Protein AF-A0A1H8FAA1-F1 (afdb_monomer)

Nearest PDB structures (foldseek):
  7une-assembly1_M  TM=3.610E-01  e=1.720E+00  Bos taurus
  1us7-assembly1_B  TM=3.328E-01  e=8.834E+00  Homo sapiens
  6vof-assembly1_F  TM=3.290E-01  e=5.965E+00  Spinacia oleracea
  3pxi-assembly1_B  TM=3.539E-01  e=6.369E+00  Bacillus subtilis
  3sht-assembly3_C  TM=2.792E-01  e=9.431E+00  Homo sapiens

Foldseek 3Di:
DPPPQADAEEQEADALVSLVVVLVVLVVQQVDDDDPHGNNVRYPYYHYDHNSCLNVVLQVVCVVVVHDSVVSSVVSVCCSPVDPPVVVVVVVVVVVPPPPPDD

Mean predicted aligned error: 6.33 Å

Structure (mmCIF, N/CA/C/O backbone):
data_AF-A0A1H8FAA1-F1
#
_entry.id   AF-A0A1H8FAA1-F1
#
loop_
_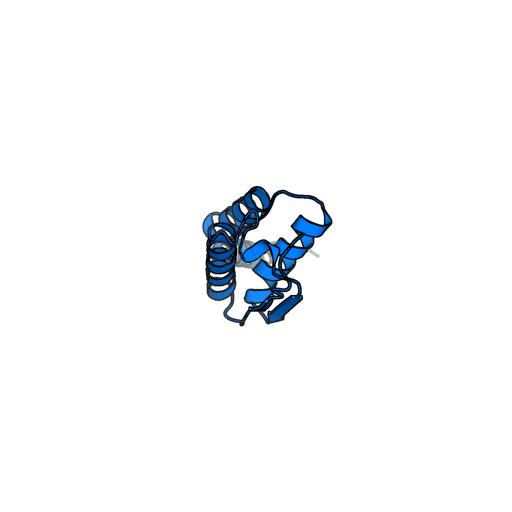atom_site.group_PDB
_atom_site.id
_atom_site.type_symbol
_atom_site.label_atom_id
_atom_site.label_alt_id
_atom_site.label_comp_id
_atom_site.label_asym_id
_atom_site.label_entity_id
_atom_site.label_seq_id
_atom_site.pdbx_PDB_ins_code
_atom_site.Cartn_x
_atom_site.Cartn_y
_atom_site.Cartn_z
_atom_site.occupancy
_atom_site.B_iso_or_equiv
_atom_site.auth_seq_id
_atom_site.auth_comp_id
_atom_site.auth_asym_id
_atom_site.auth_atom_id
_atom_site.pdbx_PDB_model_num
ATOM 1 N N . MET A 1 1 ? -14.832 1.818 21.631 1.00 56.00 1 MET A N 1
ATOM 2 C CA . MET A 1 1 ? -14.394 0.550 21.002 1.00 56.00 1 MET A CA 1
ATOM 3 C C . MET A 1 1 ? -14.340 0.790 19.511 1.00 56.00 1 MET A C 1
ATOM 5 O O . MET A 1 1 ? -15.132 1.589 19.038 1.00 56.00 1 MET A O 1
ATOM 9 N N . LYS A 1 2 ? -13.403 0.168 18.796 1.00 63.50 2 LYS A N 1
ATOM 10 C CA . LYS A 1 2 ? -13.417 0.191 17.331 1.00 63.50 2 LYS A CA 1
ATOM 11 C C . LYS A 1 2 ? -14.667 -0.564 16.877 1.00 63.50 2 LYS A C 1
ATOM 13 O O . LYS A 1 2 ? -14.911 -1.653 17.399 1.00 63.50 2 LYS A O 1
ATOM 18 N N . ASP A 1 3 ? -15.474 0.039 16.014 1.00 70.38 3 ASP A N 1
ATOM 19 C CA . ASP A 1 3 ? -16.724 -0.550 15.533 1.00 70.38 3 ASP A CA 1
ATOM 20 C C . ASP A 1 3 ? -16.467 -1.946 14.931 1.00 70.38 3 ASP A C 1
ATOM 22 O O . ASP A 1 3 ? -15.365 -2.238 14.464 1.00 70.38 3 ASP A O 1
ATOM 26 N N . ASN A 1 4 ? -17.479 -2.823 14.885 1.00 85.81 4 ASN A N 1
ATOM 27 C CA . ASN A 1 4 ? -17.363 -4.171 14.291 1.00 85.81 4 ASN A CA 1
ATOM 28 C C . ASN A 1 4 ? -17.109 -4.168 12.763 1.00 85.81 4 ASN A C 1
ATOM 30 O O . ASN A 1 4 ? -17.142 -5.224 12.125 1.00 85.81 4 ASN A O 1
ATOM 34 N N . LEU A 1 5 ? -16.866 -3.002 12.160 1.00 92.69 5 LEU A N 1
ATOM 35 C CA . LEU A 1 5 ? -16.525 -2.856 10.753 1.00 92.69 5 LEU A CA 1
ATOM 36 C C . LEU A 1 5 ? -15.156 -3.492 10.476 1.00 92.69 5 LEU A C 1
ATOM 38 O O . LEU A 1 5 ? -14.136 -3.102 11.041 1.00 92.69 5 LEU A O 1
ATOM 42 N N . ARG A 1 6 ? -15.140 -4.476 9.577 1.00 95.44 6 ARG A N 1
ATOM 43 C CA . ARG A 1 6 ? -13.932 -5.184 9.143 1.00 95.44 6 ARG A CA 1
ATOM 44 C C . ARG A 1 6 ? -13.855 -5.142 7.629 1.00 95.44 6 ARG A C 1
ATOM 46 O O . ARG A 1 6 ? -14.742 -5.654 6.952 1.00 95.44 6 ARG A O 1
ATOM 53 N N . ILE A 1 7 ? -12.792 -4.543 7.110 1.00 96.44 7 ILE A N 1
ATOM 54 C CA . ILE A 1 7 ? -12.591 -4.343 5.676 1.00 96.44 7 ILE A CA 1
ATOM 55 C C . ILE A 1 7 ? -11.464 -5.257 5.202 1.00 96.44 7 ILE A C 1
ATOM 57 O O . ILE A 1 7 ? -10.391 -5.311 5.805 1.00 96.44 7 ILE A O 1
ATOM 61 N N . ALA A 1 8 ? -11.709 -5.974 4.110 1.00 97.81 8 ALA A N 1
ATOM 62 C CA . ALA A 1 8 ? -10.678 -6.679 3.366 1.00 97.81 8 ALA A CA 1
ATOM 63 C C . ALA A 1 8 ? -10.453 -5.950 2.039 1.00 97.81 8 ALA A C 1
ATOM 65 O O . ALA A 1 8 ? -11.411 -5.671 1.318 1.00 97.81 8 ALA A O 1
ATOM 66 N N . LEU A 1 9 ? -9.196 -5.639 1.722 1.00 98.06 9 LEU A N 1
ATOM 67 C CA . LEU A 1 9 ? -8.817 -5.012 0.457 1.00 98.06 9 LEU A CA 1
ATOM 68 C C . LEU A 1 9 ? -8.177 -6.030 -0.489 1.00 98.06 9 LEU A C 1
ATOM 70 O O . LEU A 1 9 ? -7.451 -6.935 -0.069 1.00 98.06 9 LEU A O 1
ATOM 74 N N . THR A 1 10 ? -8.422 -5.851 -1.786 1.00 98.12 10 THR A N 1
ATOM 75 C CA . THR A 1 10 ? -7.846 -6.677 -2.851 1.00 98.12 10 THR A CA 1
ATOM 76 C C . THR A 1 10 ? -7.167 -5.791 -3.890 1.00 98.12 10 THR A C 1
ATOM 78 O O . THR A 1 10 ? -7.832 -5.019 -4.583 1.00 98.12 10 THR A O 1
ATOM 81 N N . PHE A 1 11 ? -5.846 -5.880 -4.010 1.00 98.50 11 PHE A N 1
ATOM 82 C CA . PHE A 1 11 ? -5.070 -5.054 -4.928 1.00 98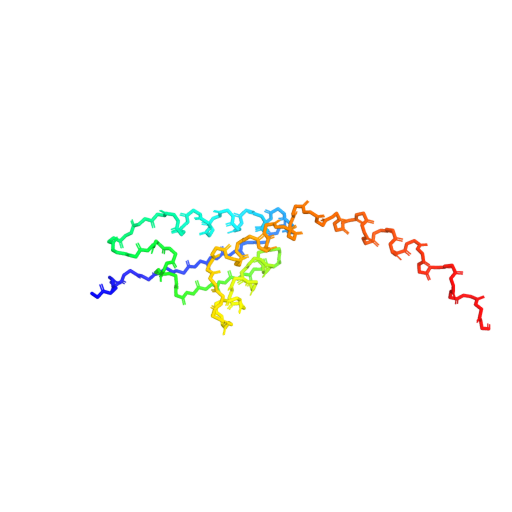.50 11 PHE A CA 1
ATOM 83 C C . PHE A 1 11 ? -4.773 -5.819 -6.211 1.00 98.50 11 PHE A C 1
ATOM 85 O O . PHE A 1 11 ? -4.020 -6.793 -6.218 1.00 98.50 11 PHE A O 1
ATOM 92 N N . SER A 1 12 ? -5.372 -5.357 -7.305 1.00 98.38 12 SER A N 1
ATOM 93 C CA . SER A 1 12 ? -5.154 -5.890 -8.647 1.00 98.38 12 SER A CA 1
ATOM 94 C C . SER A 1 12 ? -3.755 -5.582 -9.192 1.00 98.38 12 SER A C 1
ATOM 96 O O . SER A 1 12 ? -3.043 -4.698 -8.708 1.00 98.38 12 SER A O 1
ATOM 98 N N . GLY A 1 13 ? -3.383 -6.319 -10.240 1.00 97.88 13 GLY A N 1
ATOM 99 C CA . GLY A 1 13 ? -2.149 -6.123 -10.991 1.00 97.88 13 GLY A CA 1
ATOM 100 C C . GLY A 1 13 ? -2.237 -4.969 -11.990 1.00 97.88 13 GLY A C 1
ATOM 101 O O . GLY A 1 13 ? -3.297 -4.393 -12.220 1.00 97.88 13 GLY A O 1
ATOM 102 N N . GLY A 1 14 ? -1.103 -4.649 -12.615 1.00 96.25 14 GLY A N 1
ATOM 103 C CA . GLY A 1 14 ? -1.000 -3.543 -13.579 1.00 96.25 14 GLY A CA 1
ATOM 104 C C . GLY A 1 14 ? 0.277 -2.712 -13.455 1.00 96.25 14 GLY A C 1
ATOM 105 O O . GLY A 1 14 ? 0.256 -1.522 -13.767 1.00 96.25 14 GLY A O 1
ATOM 106 N N . GLY A 1 15 ? 1.367 -3.322 -12.974 1.00 93.88 15 GLY A N 1
ATOM 107 C CA . GLY A 1 15 ? 2.669 -2.672 -12.816 1.00 93.88 15 GLY A CA 1
ATOM 108 C C . GLY A 1 15 ? 2.611 -1.398 -11.968 1.00 93.88 15 GLY A C 1
ATOM 109 O O . GLY A 1 15 ? 1.842 -1.311 -11.010 1.00 93.88 15 GLY A O 1
ATOM 110 N N . TYR A 1 16 ? 3.399 -0.398 -12.362 1.00 92.50 16 TYR A N 1
ATOM 111 C CA . TYR A 1 16 ? 3.490 0.893 -11.671 1.00 92.50 16 TYR A CA 1
ATOM 112 C C . TYR A 1 16 ? 2.148 1.622 -11.575 1.00 92.50 16 TYR A C 1
ATOM 114 O O . TYR A 1 16 ? 1.833 2.175 -10.529 1.00 92.50 16 TYR A O 1
ATOM 122 N N . ARG A 1 17 ? 1.300 1.551 -12.612 1.00 94.75 17 ARG A N 1
ATOM 123 C CA . ARG A 1 17 ? -0.030 2.181 -12.576 1.00 94.75 17 ARG A CA 1
ATOM 124 C C . ARG A 1 17 ? -0.885 1.622 -11.438 1.00 94.75 17 ARG A C 1
ATOM 126 O O . ARG A 1 17 ? -1.546 2.388 -10.744 1.00 94.75 17 ARG A O 1
ATOM 133 N N . ALA A 1 18 ? -0.872 0.302 -11.248 1.00 97.75 18 ALA A N 1
ATOM 134 C CA . ALA A 1 18 ? -1.594 -0.325 -10.146 1.00 97.75 18 ALA A CA 1
ATOM 135 C C . ALA A 1 18 ? -0.999 0.075 -8.789 1.00 97.75 18 ALA A C 1
ATOM 137 O O . ALA A 1 18 ? -1.754 0.400 -7.878 1.00 97.75 18 ALA A O 1
ATOM 138 N N . ALA A 1 19 ? 0.331 0.119 -8.666 1.00 97.50 19 ALA A N 1
ATOM 139 C CA . ALA A 1 19 ? 0.990 0.567 -7.441 1.00 97.50 19 ALA A CA 1
ATOM 140 C C . ALA A 1 19 ? 0.560 1.998 -7.052 1.00 97.50 19 ALA A C 1
ATOM 142 O O . ALA A 1 19 ? 0.062 2.215 -5.944 1.00 97.50 19 ALA A O 1
ATOM 143 N N . THR A 1 20 ? 0.644 2.951 -7.985 1.00 97.00 20 THR A N 1
ATOM 144 C CA . THR A 1 20 ? 0.240 4.348 -7.758 1.00 97.00 20 THR A CA 1
ATOM 145 C C . THR A 1 20 ? -1.252 4.478 -7.455 1.00 97.00 20 THR A C 1
ATOM 147 O O . THR A 1 20 ? -1.627 5.199 -6.531 1.00 97.00 20 THR A O 1
ATOM 150 N N . PHE A 1 21 ? -2.116 3.751 -8.173 1.00 98.06 21 PHE A N 1
ATOM 151 C CA . PHE A 1 21 ? -3.558 3.762 -7.914 1.00 98.06 21 PHE A CA 1
ATOM 152 C C . PHE A 1 21 ? -3.887 3.271 -6.499 1.00 98.06 21 PHE A C 1
ATOM 154 O O . PHE A 1 21 ? -4.623 3.935 -5.770 1.00 98.06 21 PHE A O 1
ATOM 161 N N . HIS A 1 22 ? -3.312 2.138 -6.083 1.00 98.56 22 HIS A N 1
ATOM 162 C CA . HIS A 1 22 ? -3.565 1.577 -4.754 1.00 98.56 22 HIS A CA 1
ATOM 163 C C . HIS A 1 22 ? -2.983 2.449 -3.636 1.00 98.56 22 HIS A C 1
ATOM 165 O O . HIS A 1 22 ? -3.570 2.505 -2.558 1.00 98.56 22 HIS A O 1
ATOM 171 N N . LEU A 1 23 ? -1.891 3.186 -3.886 1.00 98.50 23 LEU A N 1
ATOM 172 C CA . LEU A 1 23 ? -1.386 4.193 -2.942 1.00 98.50 23 LEU A CA 1
ATOM 173 C C . LEU A 1 23 ? -2.422 5.310 -2.755 1.00 98.50 23 LEU A C 1
ATOM 175 O O . LEU A 1 23 ? -2.753 5.657 -1.622 1.00 98.50 23 LEU A O 1
ATOM 179 N N . GLY A 1 24 ? -2.984 5.823 -3.852 1.00 98.38 24 GLY A N 1
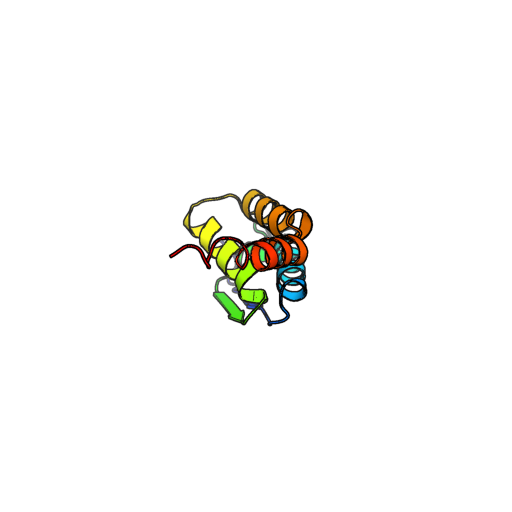ATOM 180 C CA . GLY A 1 24 ? -4.067 6.808 -3.802 1.00 98.38 24 GLY A CA 1
ATOM 181 C C . GLY A 1 24 ? -5.302 6.288 -3.059 1.00 98.38 24 GLY A C 1
ATOM 182 O O . GLY A 1 24 ? -5.857 6.993 -2.219 1.00 98.38 24 GLY A O 1
ATOM 183 N N . ALA A 1 25 ? -5.694 5.033 -3.298 1.00 98.44 25 ALA A N 1
ATOM 184 C CA . ALA A 1 25 ? -6.811 4.403 -2.598 1.00 98.44 25 ALA A CA 1
ATOM 185 C C . ALA A 1 25 ? -6.563 4.304 -1.082 1.00 98.44 25 ALA A C 1
ATOM 187 O O . ALA A 1 25 ? -7.422 4.704 -0.299 1.00 98.44 25 ALA A O 1
ATOM 188 N N . LEU A 1 26 ? -5.383 3.837 -0.654 1.00 98.50 26 LEU A N 1
ATOM 189 C CA . LEU A 1 26 ? -5.017 3.789 0.767 1.00 98.50 26 LEU A CA 1
ATOM 190 C C . LEU A 1 26 ? -4.997 5.184 1.403 1.00 98.50 26 LEU A C 1
ATOM 192 O O . LEU A 1 26 ? -5.524 5.360 2.501 1.00 98.50 26 LEU A O 1
ATOM 196 N N . SER A 1 27 ? -4.443 6.176 0.701 1.00 98.44 27 SER A N 1
ATOM 197 C CA . SER A 1 27 ? -4.430 7.572 1.148 1.00 98.44 27 SER A CA 1
ATOM 198 C C . SER A 1 27 ? -5.846 8.119 1.343 1.00 98.44 27 SER A C 1
ATOM 200 O O . SER A 1 27 ? -6.146 8.713 2.381 1.00 98.44 27 SER A O 1
ATOM 202 N N . TYR A 1 28 ? -6.758 7.835 0.411 1.00 98.50 28 TYR A N 1
ATOM 203 C CA . TYR A 1 28 ? -8.156 8.230 0.538 1.00 98.50 28 TYR A CA 1
ATOM 204 C C . TYR A 1 28 ? -8.840 7.549 1.731 1.00 98.50 28 TYR A C 1
ATOM 206 O O . TYR A 1 28 ? -9.455 8.234 2.547 1.00 98.50 28 TYR A O 1
ATOM 214 N N . LEU A 1 29 ? -8.677 6.231 1.900 1.00 98.25 29 LEU A N 1
ATOM 215 C CA . LEU A 1 29 ? -9.225 5.500 3.052 1.00 98.25 29 LEU A CA 1
ATOM 216 C C . LEU A 1 29 ? -8.685 6.037 4.388 1.00 98.25 29 LEU A C 1
ATOM 218 O O . LEU A 1 29 ? -9.410 6.050 5.382 1.00 98.25 29 LEU A O 1
ATOM 222 N N . HIS A 1 30 ? -7.432 6.495 4.419 1.00 98.19 30 HIS A N 1
ATOM 223 C CA . HIS A 1 30 ? -6.846 7.142 5.590 1.00 98.19 30 HIS A CA 1
ATOM 224 C C . HIS A 1 30 ? -7.453 8.528 5.861 1.00 98.19 30 HIS A C 1
ATOM 226 O O . HIS A 1 30 ? -7.564 8.941 7.011 1.00 98.19 30 HIS A O 1
ATOM 232 N N . SER A 1 31 ? -7.884 9.247 4.821 1.00 98.00 31 SER A N 1
ATOM 233 C CA . SER A 1 31 ? -8.510 10.569 4.966 1.00 98.00 31 SER A CA 1
ATOM 234 C C . SER A 1 31 ? -9.966 10.517 5.451 1.00 98.00 31 SER A C 1
ATOM 236 O O . SER A 1 31 ? -10.438 11.457 6.091 1.00 98.00 31 SER A O 1
ATOM 238 N N . VAL A 1 32 ? -10.685 9.424 5.176 1.00 97.56 32 VAL A N 1
ATOM 239 C CA . VAL A 1 32 ? -12.103 9.275 5.533 1.00 97.56 32 VAL A CA 1
ATOM 240 C C . VAL A 1 32 ? -12.232 8.822 6.985 1.00 97.56 32 VAL A C 1
ATOM 242 O O . VAL A 1 32 ? -11.697 7.780 7.359 1.00 97.56 32 VAL A O 1
ATOM 245 N N . LYS A 1 33 ? -12.972 9.578 7.803 1.00 96.12 33 LYS A N 1
ATOM 246 C CA . LYS A 1 33 ? -13.227 9.261 9.216 1.00 96.12 33 LYS A CA 1
ATOM 247 C C . LYS A 1 33 ? -14.483 8.408 9.409 1.00 96.12 33 LYS A C 1
ATOM 249 O O . LYS A 1 33 ? -15.496 8.622 8.749 1.00 96.12 33 LYS A O 1
ATOM 254 N N . VAL A 1 34 ? -14.409 7.479 10.358 1.00 92.75 34 VAL A N 1
ATOM 255 C CA . VAL A 1 34 ? -15.505 6.663 10.895 1.00 92.75 34 VAL A CA 1
ATOM 256 C C . VAL A 1 34 ? -15.371 6.694 12.419 1.00 92.75 34 VAL A C 1
ATOM 258 O O . VAL A 1 34 ? -14.534 5.999 13.000 1.00 92.75 34 VAL A O 1
ATOM 261 N N . GLY A 1 35 ? -16.139 7.583 13.055 1.00 92.00 35 GLY A N 1
ATOM 262 C CA . GLY A 1 35 ? -15.933 7.944 14.458 1.00 92.00 35 GLY A CA 1
ATOM 263 C C . GLY A 1 35 ? -14.543 8.552 14.678 1.00 92.00 35 GLY A C 1
ATOM 264 O O . GLY A 1 35 ? -14.099 9.404 13.910 1.00 92.00 35 GLY A O 1
ATO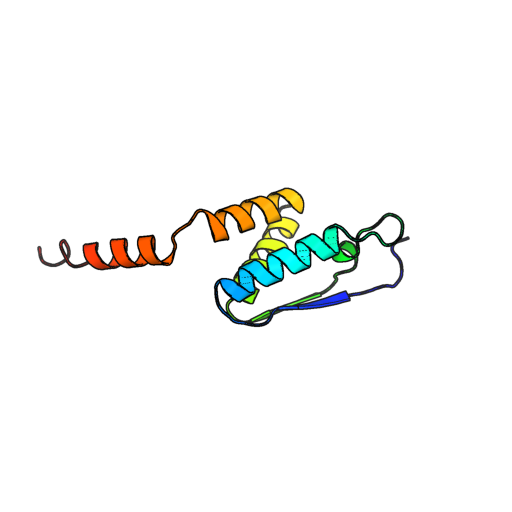M 265 N N . GLU A 1 36 ? -13.836 8.069 15.699 1.00 93.44 36 GLU A N 1
ATOM 266 C CA . GLU A 1 36 ? -12.470 8.505 16.033 1.00 93.44 36 GLU A CA 1
ATOM 267 C C . GLU A 1 36 ? -11.396 7.926 15.088 1.00 93.44 36 GLU A C 1
ATOM 269 O O . GLU A 1 36 ? -10.266 8.418 15.022 1.00 93.44 36 GLU A O 1
ATOM 274 N N . PHE A 1 37 ? -11.740 6.880 14.335 1.00 94.75 37 PHE A N 1
ATOM 275 C CA . PHE A 1 37 ? -10.819 6.143 13.473 1.00 94.75 37 PHE A CA 1
ATOM 276 C C . PHE A 1 37 ? -10.978 6.548 12.006 1.00 94.75 37 PHE A C 1
ATOM 278 O O . PHE A 1 37 ? -11.940 7.197 11.603 1.00 94.75 37 PHE A O 1
ATOM 285 N N . THR A 1 38 ? -10.015 6.174 11.177 1.00 96.44 38 THR A N 1
ATOM 286 C CA . THR A 1 38 ? -10.103 6.278 9.718 1.00 96.44 38 THR A CA 1
ATOM 287 C C . THR A 1 38 ? -10.736 5.015 9.134 1.00 96.44 38 THR A C 1
ATOM 289 O O . THR A 1 38 ? -10.785 3.962 9.778 1.00 96.44 38 THR A O 1
ATOM 292 N N . LEU A 1 39 ? -11.211 5.074 7.893 1.00 96.75 39 LEU A N 1
ATOM 293 C CA . LEU A 1 39 ? -11.697 3.884 7.198 1.00 96.75 39 LEU A CA 1
ATOM 294 C C . LEU A 1 39 ? -10.556 2.870 7.005 1.00 96.75 39 LEU A C 1
ATOM 296 O O . LEU A 1 39 ? -10.768 1.668 7.156 1.00 96.75 39 LEU A O 1
ATOM 300 N N . LEU A 1 40 ? -9.331 3.358 6.772 1.00 97.38 40 LEU A N 1
ATOM 301 C CA . LEU A 1 40 ? -8.129 2.528 6.680 1.00 97.38 40 LEU A CA 1
ATOM 302 C C . LEU A 1 40 ? -7.836 1.753 7.971 1.00 97.38 40 LEU A C 1
ATOM 304 O O . LEU A 1 40 ? -7.424 0.599 7.900 1.00 97.38 40 LEU A O 1
ATOM 308 N N . ASP A 1 41 ? -8.107 2.330 9.145 1.00 95.94 41 ASP A N 1
ATOM 309 C CA . ASP A 1 41 ? -7.900 1.625 10.414 1.00 95.94 41 ASP A CA 1
ATOM 310 C C . ASP A 1 41 ? -8.734 0.338 10.493 1.00 95.94 41 ASP A C 1
ATOM 312 O O . ASP A 1 41 ? -8.343 -0.611 11.168 1.00 95.94 41 ASP A O 1
ATOM 316 N N . HIS A 1 42 ? -9.873 0.265 9.808 1.00 96.00 42 HIS A N 1
ATOM 317 C CA . HIS A 1 42 ? -10.750 -0.907 9.816 1.00 96.00 42 HIS A CA 1
ATOM 318 C C . HIS A 1 42 ? -10.312 -2.010 8.838 1.00 96.00 42 HIS A C 1
ATOM 320 O O . HIS A 1 42 ? -10.969 -3.053 8.750 1.00 96.00 42 HIS A O 1
ATOM 326 N N . VAL A 1 43 ? -9.207 -1.819 8.110 1.00 96.12 43 VAL A N 1
ATOM 327 C CA . VAL A 1 43 ? -8.644 -2.834 7.215 1.00 96.12 43 VAL A CA 1
ATOM 328 C C . VAL A 1 43 ? -7.952 -3.918 8.036 1.00 96.12 43 VAL A C 1
ATOM 330 O O . VAL A 1 43 ? -6.981 -3.669 8.744 1.00 96.12 43 VAL A O 1
ATOM 333 N N . VAL A 1 44 ? -8.459 -5.146 7.931 1.00 95.62 44 VAL A N 1
ATOM 334 C CA . VAL A 1 44 ? -7.960 -6.314 8.679 1.00 95.62 44 VAL A CA 1
ATOM 335 C C . VAL A 1 44 ? -7.265 -7.339 7.788 1.00 95.62 44 VAL A C 1
ATOM 337 O O . VAL A 1 44 ? -6.638 -8.265 8.295 1.00 95.62 44 VAL A O 1
ATOM 340 N N . ALA A 1 45 ? -7.406 -7.206 6.470 1.00 96.38 45 ALA A N 1
ATOM 341 C CA . ALA A 1 45 ? -6.805 -8.107 5.500 1.00 96.38 45 ALA A CA 1
ATOM 342 C C . ALA A 1 45 ? -6.493 -7.375 4.193 1.00 96.38 45 ALA A C 1
ATOM 344 O O . ALA A 1 45 ? -7.253 -6.517 3.739 1.00 96.38 45 ALA A O 1
ATOM 345 N N . LEU A 1 46 ? -5.386 -7.775 3.573 1.00 97.75 46 LEU A N 1
ATOM 346 C CA . LEU A 1 46 ? -4.929 -7.307 2.273 1.00 97.75 46 LEU A CA 1
ATOM 347 C C . LEU A 1 46 ? -4.541 -8.523 1.435 1.00 97.75 46 LEU A C 1
ATOM 349 O O . LEU A 1 46 ? -3.729 -9.343 1.856 1.00 97.75 46 LEU A O 1
ATOM 353 N N . SER A 1 47 ? -5.114 -8.629 0.241 1.00 98.06 47 SER A N 1
ATOM 354 C CA . SER A 1 47 ? -4.635 -9.530 -0.808 1.00 98.06 47 SER A CA 1
ATOM 355 C C . SER A 1 47 ? -4.083 -8.694 -1.951 1.00 98.06 47 SER A C 1
ATOM 357 O O . SER A 1 47 ? -4.585 -7.605 -2.228 1.00 98.06 47 SER A O 1
ATOM 359 N N . THR A 1 48 ? -3.021 -9.163 -2.596 1.00 98.25 48 THR A N 1
ATOM 360 C CA . THR A 1 48 ? -2.352 -8.401 -3.653 1.00 98.25 48 THR A CA 1
ATOM 361 C C . THR A 1 48 ? -1.881 -9.329 -4.757 1.00 98.25 48 THR A C 1
ATOM 363 O O . THR A 1 48 ? -1.541 -10.481 -4.489 1.00 98.25 48 THR A O 1
ATOM 366 N N . ILE A 1 49 ? -1.829 -8.814 -5.983 1.00 98.31 49 ILE A N 1
ATOM 367 C CA . ILE A 1 49 ? -1.191 -9.485 -7.114 1.00 98.31 49 ILE A CA 1
ATOM 368 C C . ILE A 1 49 ? -0.357 -8.487 -7.929 1.00 98.31 49 ILE A C 1
ATOM 370 O O . ILE A 1 49 ? -0.747 -7.331 -8.112 1.00 98.31 49 ILE A O 1
ATOM 374 N N . SER A 1 50 ? 0.763 -8.957 -8.493 1.00 97.62 50 SER A N 1
ATO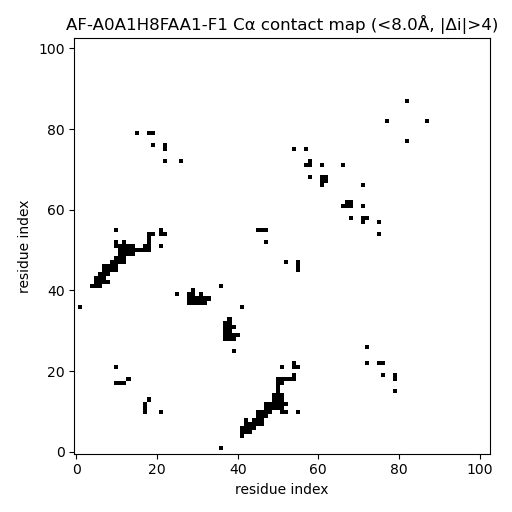M 375 C CA . SER A 1 50 ? 1.587 -8.211 -9.459 1.00 97.62 50 SER A CA 1
ATOM 376 C C . SER A 1 50 ? 1.910 -6.780 -8.973 1.00 97.62 50 SER A C 1
ATOM 378 O O . SER A 1 50 ? 2.411 -6.606 -7.869 1.00 97.62 50 SER A O 1
ATOM 380 N N . GLY A 1 51 ? 1.630 -5.738 -9.762 1.00 96.69 51 GLY A N 1
ATOM 381 C CA . GLY A 1 51 ? 1.913 -4.341 -9.401 1.00 96.69 51 GLY A CA 1
ATOM 382 C C . GLY A 1 51 ? 1.276 -3.873 -8.086 1.00 96.69 51 GLY A C 1
ATOM 383 O O . GLY A 1 51 ? 1.879 -3.076 -7.373 1.00 96.69 51 GLY A O 1
ATOM 384 N N . GLY A 1 52 ? 0.109 -4.407 -7.708 1.00 98.31 52 GLY A N 1
ATOM 385 C CA . GLY A 1 52 ? -0.523 -4.091 -6.425 1.00 98.31 52 GLY A CA 1
ATOM 386 C C . GLY A 1 52 ? 0.277 -4.574 -5.212 1.00 98.31 52 GLY A C 1
ATOM 387 O O . GLY A 1 52 ? 0.170 -3.995 -4.131 1.00 98.31 52 GLY A O 1
ATOM 388 N N . THR A 1 53 ? 1.131 -5.584 -5.393 1.00 98.25 53 THR A N 1
ATOM 389 C CA . THR A 1 53 ? 2.018 -6.107 -4.347 1.00 98.25 53 THR A CA 1
ATOM 390 C C . THR A 1 53 ? 3.052 -5.076 -3.900 1.00 98.25 53 THR A C 1
ATOM 392 O O . THR A 1 53 ? 3.368 -5.043 -2.714 1.00 98.25 53 THR A O 1
ATOM 395 N N . ILE A 1 54 ? 3.512 -4.186 -4.790 1.00 97.31 54 ILE A N 1
ATOM 396 C CA . ILE A 1 54 ? 4.470 -3.116 -4.452 1.00 97.31 54 ILE A CA 1
ATOM 397 C C . ILE A 1 54 ? 3.902 -2.250 -3.320 1.00 97.31 54 ILE A C 1
ATOM 399 O O . ILE A 1 54 ? 4.520 -2.106 -2.266 1.00 97.31 54 ILE A O 1
ATOM 403 N N . THR A 1 55 ? 2.683 -1.743 -3.506 1.00 98.19 55 THR A N 1
ATOM 404 C CA . THR A 1 55 ? 2.022 -0.885 -2.518 1.00 98.19 55 THR A CA 1
ATOM 405 C C . THR A 1 55 ? 1.586 -1.656 -1.284 1.00 98.19 55 THR A C 1
ATOM 407 O O . THR A 1 55 ? 1.852 -1.221 -0.164 1.00 98.19 55 THR A O 1
ATOM 410 N N . GLY A 1 56 ? 0.937 -2.810 -1.466 1.00 98.06 56 GLY A N 1
ATOM 411 C CA . GLY A 1 56 ? 0.413 -3.575 -0.337 1.00 98.06 56 GLY A CA 1
ATOM 412 C C . GLY A 1 56 ? 1.511 -4.080 0.600 1.00 98.06 56 GLY A C 1
ATOM 413 O O . GLY A 1 56 ? 1.386 -3.915 1.811 1.00 98.06 56 GLY A O 1
ATOM 414 N N . LEU A 1 57 ? 2.618 -4.617 0.070 1.00 97.94 57 LEU A N 1
ATOM 415 C CA . LEU A 1 57 ? 3.726 -5.076 0.914 1.00 97.94 57 LEU A CA 1
ATOM 416 C C . LEU A 1 57 ? 4.520 -3.921 1.518 1.00 97.94 57 LEU A C 1
ATOM 418 O O . LEU A 1 57 ? 4.881 -4.021 2.688 1.00 97.94 57 LEU A O 1
ATOM 422 N N . ARG A 1 58 ? 4.759 -2.815 0.794 1.00 97.88 58 ARG A N 1
ATOM 423 C CA . ARG A 1 58 ? 5.414 -1.636 1.394 1.00 97.88 58 ARG A CA 1
ATOM 424 C C . ARG A 1 58 ? 4.598 -1.091 2.565 1.00 97.88 58 ARG A C 1
ATOM 426 O O . ARG A 1 58 ? 5.184 -0.752 3.595 1.00 97.88 58 ARG A O 1
ATOM 433 N N . TYR A 1 59 ? 3.272 -1.052 2.421 1.00 98.38 59 TYR A N 1
ATOM 434 C CA . TYR A 1 59 ? 2.359 -0.644 3.484 1.00 98.38 59 TYR A CA 1
ATOM 435 C C . TYR A 1 59 ? 2.423 -1.587 4.689 1.00 98.38 59 TYR A C 1
ATOM 437 O O . TYR A 1 59 ? 2.719 -1.145 5.797 1.00 98.38 59 TYR A O 1
ATOM 445 N N . MET A 1 60 ? 2.238 -2.894 4.477 1.00 97.31 60 MET A N 1
ATOM 446 C CA . MET A 1 60 ? 2.292 -3.886 5.558 1.00 97.31 60 MET A CA 1
ATOM 447 C C . MET A 1 60 ? 3.658 -3.929 6.259 1.00 97.31 60 MET A C 1
ATOM 449 O O . MET A 1 60 ? 3.715 -4.046 7.483 1.00 97.31 60 MET A O 1
ATOM 453 N N . LEU A 1 61 ? 4.755 -3.796 5.507 1.00 97.88 61 LEU A N 1
ATOM 454 C CA . LEU A 1 61 ? 6.108 -3.746 6.060 1.00 97.88 61 LEU A CA 1
ATOM 455 C C . LEU A 1 61 ? 6.297 -2.525 6.963 1.00 97.88 61 LEU A C 1
ATOM 457 O O . LEU A 1 61 ? 6.800 -2.676 8.075 1.00 97.88 61 LEU A O 1
ATOM 461 N N . GLY A 1 62 ? 5.868 -1.342 6.520 1.00 97.94 62 GLY A N 1
ATOM 462 C CA . GLY A 1 62 ? 5.987 -0.128 7.324 1.00 97.94 62 GLY A CA 1
ATOM 463 C C . GLY A 1 62 ? 5.187 -0.214 8.622 1.00 97.94 62 GLY A C 1
ATOM 464 O O . GLY A 1 62 ? 5.720 0.069 9.694 1.00 97.94 62 GLY A O 1
ATOM 465 N N . LEU A 1 63 ? 3.956 -0.734 8.553 1.00 96.94 63 LEU A N 1
ATOM 466 C CA . LEU A 1 63 ? 3.158 -1.003 9.752 1.00 96.94 63 LEU A CA 1
ATOM 467 C C . LEU A 1 63 ? 3.874 -1.960 10.713 1.00 96.94 63 LEU A C 1
ATOM 469 O O . LEU A 1 63 ? 3.911 -1.705 11.914 1.00 96.94 63 LEU A O 1
ATOM 473 N N . SER A 1 64 ? 4.483 -3.036 10.198 1.00 96.94 64 SER A N 1
ATOM 474 C CA . SER A 1 64 ? 5.225 -3.997 11.029 1.00 96.94 64 SER A CA 1
ATOM 475 C C . SER A 1 64 ? 6.454 -3.390 11.717 1.00 96.94 64 SER A C 1
ATOM 477 O O . SER A 1 64 ? 6.902 -3.904 12.739 1.00 96.94 64 SER A O 1
ATOM 479 N N . ARG A 1 65 ? 6.981 -2.285 11.178 1.00 97.62 65 ARG A N 1
ATOM 480 C CA . ARG A 1 65 ? 8.108 -1.522 11.728 1.00 97.62 65 ARG A CA 1
ATOM 481 C C . ARG A 1 65 ? 7.682 -0.380 12.651 1.00 97.62 65 ARG A C 1
ATOM 483 O O . ARG A 1 65 ? 8.547 0.279 13.218 1.00 97.62 65 ARG A O 1
ATOM 490 N N . GLY A 1 66 ? 6.380 -0.144 12.813 1.00 97.75 66 GLY A N 1
ATOM 491 C CA . GLY A 1 66 ? 5.860 0.986 13.584 1.00 97.75 66 GLY A CA 1
ATOM 492 C C . GLY A 1 66 ? 6.027 2.339 12.885 1.00 97.75 66 GLY A C 1
ATOM 493 O O . GLY A 1 66 ? 5.974 3.372 13.548 1.00 97.75 66 GLY A O 1
ATOM 494 N N . GLU A 1 67 ? 6.236 2.348 11.565 1.00 98.25 67 GLU A N 1
ATOM 495 C CA . GLU A 1 67 ? 6.273 3.580 10.776 1.00 98.25 67 GLU A CA 1
ATOM 496 C C . GLU A 1 67 ? 4.890 4.245 10.763 1.00 98.25 67 GLU A C 1
ATOM 498 O O . GLU A 1 67 ? 3.852 3.570 10.777 1.00 98.25 67 GLU A O 1
ATOM 503 N N . SER A 1 68 ? 4.855 5.579 10.699 1.00 98.12 68 SER A N 1
ATOM 504 C CA . SER A 1 68 ? 3.586 6.282 10.536 1.00 98.12 68 SER A CA 1
ATOM 505 C C . SER A 1 68 ? 3.025 6.040 9.131 1.00 98.12 68 SER A C 1
ATOM 507 O O . SER A 1 68 ? 3.763 5.965 8.148 1.00 98.12 68 SER A O 1
ATOM 509 N N . VAL A 1 69 ? 1.697 5.954 9.010 1.00 97.75 69 VAL A N 1
ATOM 510 C CA . VAL A 1 69 ? 1.024 5.771 7.711 1.00 97.75 69 VAL A CA 1
ATOM 511 C C . VAL A 1 69 ? 1.417 6.869 6.714 1.00 97.75 69 VAL A C 1
ATOM 513 O O . VAL A 1 69 ? 1.627 6.593 5.534 1.00 97.75 69 VAL A O 1
ATOM 516 N N . THR A 1 70 ? 1.581 8.101 7.196 1.00 97.62 70 THR A N 1
ATOM 517 C CA . THR A 1 70 ? 2.018 9.243 6.389 1.00 97.62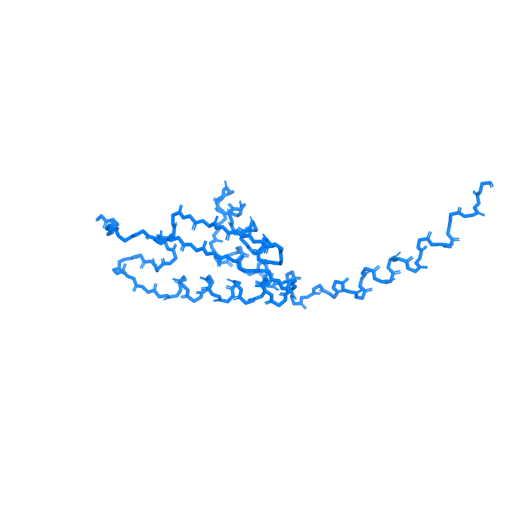 70 THR A CA 1
ATOM 518 C C . THR A 1 70 ? 3.427 9.052 5.832 1.00 97.62 70 THR A C 1
ATOM 520 O O . THR A 1 70 ? 3.641 9.319 4.650 1.00 97.62 70 THR A O 1
ATOM 523 N N . ASP A 1 71 ? 4.375 8.565 6.639 1.00 98.31 71 ASP A N 1
ATOM 524 C CA . ASP A 1 71 ? 5.757 8.338 6.190 1.00 98.31 71 ASP A CA 1
ATOM 525 C C . ASP A 1 71 ? 5.818 7.219 5.150 1.00 98.31 71 ASP A C 1
ATOM 527 O O . ASP A 1 71 ? 6.431 7.384 4.096 1.00 98.31 71 ASP A O 1
ATOM 531 N N . ILE A 1 72 ? 5.080 6.129 5.383 1.00 98.50 72 ILE A N 1
ATOM 532 C CA . ILE A 1 72 ? 4.934 5.028 4.423 1.00 98.50 72 ILE A CA 1
ATOM 533 C C . ILE A 1 72 ? 4.434 5.552 3.073 1.00 98.50 72 ILE A C 1
ATOM 535 O O . ILE A 1 72 ? 4.986 5.211 2.024 1.00 98.50 72 ILE A O 1
ATOM 539 N N . PHE A 1 73 ? 3.374 6.367 3.084 1.00 98.25 73 PHE A N 1
ATOM 540 C CA . PHE A 1 73 ? 2.804 6.930 1.861 1.00 98.25 73 PHE A CA 1
ATOM 541 C C . PHE A 1 73 ? 3.769 7.883 1.170 1.00 98.25 73 PHE A C 1
ATOM 543 O O . PHE A 1 73 ? 3.885 7.828 -0.052 1.00 98.25 73 PHE A O 1
ATOM 550 N N . LYS A 1 74 ? 4.474 8.725 1.930 1.00 97.56 74 LYS A N 1
ATOM 551 C CA . LYS A 1 74 ? 5.449 9.672 1.392 1.00 97.56 74 LYS A CA 1
ATOM 552 C C . LYS A 1 74 ? 6.612 8.953 0.715 1.00 97.56 74 LYS A C 1
ATOM 554 O O . LYS A 1 74 ? 6.945 9.281 -0.417 1.00 97.56 74 LYS A O 1
ATOM 559 N N . GLU A 1 75 ? 7.197 7.955 1.369 1.00 96.44 75 GLU A N 1
ATOM 560 C CA . GLU A 1 75 ? 8.303 7.185 0.796 1.00 96.44 75 GLU A CA 1
ATOM 561 C C . GLU A 1 75 ? 7.875 6.402 -0.443 1.00 96.44 75 GLU A C 1
ATOM 563 O O . GLU A 1 75 ? 8.588 6.391 -1.447 1.00 96.44 75 GLU A O 1
ATOM 568 N N . LEU A 1 76 ? 6.696 5.773 -0.402 1.00 96.56 76 LEU A N 1
ATOM 569 C CA . LEU A 1 76 ? 6.170 5.063 -1.561 1.00 96.56 76 LEU A CA 1
ATOM 570 C C . LEU A 1 76 ? 5.849 6.026 -2.713 1.00 96.56 76 LEU A C 1
ATOM 572 O O . LEU A 1 76 ? 6.117 5.694 -3.863 1.00 96.56 76 LEU A O 1
ATOM 576 N N . TYR A 1 77 ? 5.315 7.213 -2.421 1.00 96.25 77 TYR A N 1
ATOM 577 C CA . TYR A 1 77 ? 5.081 8.254 -3.420 1.00 96.25 77 TYR A CA 1
ATOM 578 C C . TYR A 1 77 ? 6.391 8.672 -4.091 1.00 96.25 77 TYR A C 1
ATOM 580 O O . TYR A 1 77 ? 6.501 8.544 -5.306 1.00 96.25 77 TYR A O 1
ATOM 588 N N . THR A 1 78 ? 7.403 9.056 -3.304 1.00 94.31 78 THR A N 1
ATOM 589 C CA . THR A 1 78 ? 8.741 9.412 -3.800 1.00 94.31 78 THR A CA 1
ATOM 590 C C . THR A 1 78 ? 9.344 8.295 -4.647 1.00 94.31 78 THR A C 1
ATOM 592 O O . THR A 1 78 ? 9.847 8.552 -5.734 1.00 94.31 78 THR A O 1
ATOM 595 N N . PHE A 1 79 ? 9.245 7.036 -4.214 1.00 92.12 79 PHE A N 1
ATOM 596 C CA . PHE A 1 79 ? 9.716 5.906 -5.016 1.00 92.12 79 PHE A CA 1
ATOM 597 C C . PHE A 1 79 ? 8.994 5.792 -6.371 1.00 92.12 79 PHE A C 1
ATOM 599 O O . PHE A 1 79 ? 9.615 5.452 -7.375 1.00 92.12 79 PHE A O 1
ATOM 606 N N . LEU A 1 80 ? 7.686 6.051 -6.415 1.00 91.81 80 LEU A N 1
ATOM 607 C CA . LEU A 1 80 ? 6.886 5.918 -7.634 1.00 91.81 80 LEU A CA 1
ATOM 608 C C . LEU A 1 80 ? 7.030 7.109 -8.592 1.00 91.81 80 LEU A C 1
ATOM 610 O O . LEU A 1 80 ? 6.787 6.924 -9.785 1.00 91.81 80 LEU A O 1
ATOM 614 N N . THR A 1 81 ? 7.384 8.299 -8.096 1.00 88.81 81 THR A N 1
ATOM 615 C CA . THR A 1 81 ? 7.477 9.525 -8.909 1.00 88.81 81 THR A CA 1
ATOM 616 C C . THR A 1 81 ? 8.899 9.946 -9.232 1.00 88.81 81 THR A C 1
ATOM 618 O O . THR A 1 81 ? 9.150 10.399 -10.345 1.00 88.81 81 THR A O 1
ATOM 621 N N . ASP A 1 82 ? 9.822 9.801 -8.285 1.00 85.81 82 ASP A N 1
ATOM 622 C CA . ASP A 1 82 ? 11.153 10.409 -8.384 1.00 85.81 82 ASP A CA 1
ATOM 623 C C . ASP A 1 82 ? 12.181 9.413 -8.936 1.00 85.81 82 ASP A C 1
ATOM 625 O O . ASP A 1 82 ? 13.263 9.796 -9.380 1.00 85.81 82 ASP A O 1
ATOM 629 N N . VAL A 1 83 ? 11.844 8.120 -8.946 1.00 81.12 83 VAL A N 1
ATOM 630 C CA . VAL A 1 83 ? 12.667 7.081 -9.564 1.00 81.12 83 VAL A CA 1
ATOM 631 C C . VAL A 1 83 ? 12.206 6.875 -11.002 1.00 81.12 83 VAL A C 1
ATOM 633 O O . VAL A 1 83 ? 11.174 6.249 -11.253 1.00 81.12 83 VAL A O 1
ATOM 636 N N . GLU A 1 84 ? 13.016 7.318 -11.966 1.00 80.00 84 GLU A N 1
ATOM 637 C CA . GLU A 1 84 ? 12.847 6.943 -13.374 1.00 80.00 84 GLU A CA 1
ATOM 638 C C . GLU A 1 84 ? 13.231 5.473 -13.594 1.00 80.00 84 GLU A C 1
ATOM 640 O O . GLU A 1 84 ? 14.245 5.160 -14.217 1.00 80.00 84 GLU A O 1
ATOM 645 N N . LEU A 1 85 ? 12.438 4.544 -13.052 1.00 82.31 85 LE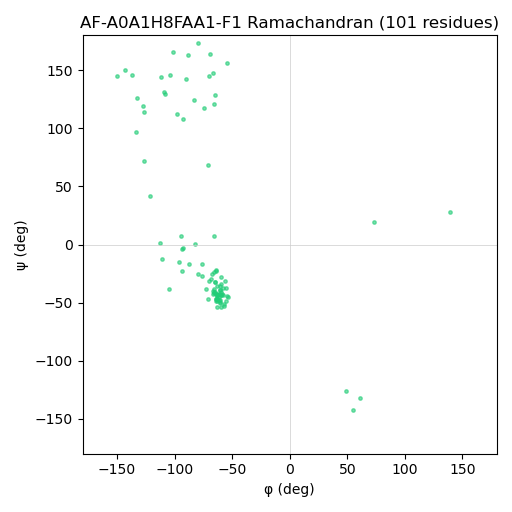U A N 1
ATOM 646 C CA . LEU A 1 85 ? 12.812 3.131 -12.975 1.00 82.31 85 LEU A CA 1
ATOM 647 C C . LEU A 1 85 ? 13.201 2.564 -14.345 1.00 82.31 85 LEU A C 1
ATOM 649 O O . LEU A 1 85 ? 14.211 1.876 -14.453 1.00 82.31 85 LEU A O 1
ATOM 653 N N . ALA A 1 86 ? 12.420 2.865 -15.386 1.00 80.69 86 ALA A N 1
ATOM 654 C CA . ALA A 1 86 ? 12.693 2.384 -16.736 1.00 80.69 86 ALA A CA 1
ATOM 655 C C . ALA A 1 86 ? 14.019 2.938 -17.274 1.00 80.69 86 ALA A C 1
ATOM 657 O O . ALA A 1 86 ? 14.854 2.166 -17.738 1.00 80.69 86 ALA A O 1
ATOM 658 N N . THR A 1 87 ? 14.242 4.250 -17.161 1.00 81.94 87 THR A N 1
ATOM 659 C CA . THR A 1 87 ? 15.481 4.903 -17.602 1.00 81.94 87 THR A CA 1
ATOM 660 C C . THR A 1 87 ? 16.687 4.350 -16.849 1.00 81.94 87 THR A C 1
ATOM 662 O O . THR A 1 87 ? 17.669 3.938 -17.462 1.00 81.94 87 THR A O 1
ATOM 665 N N . VAL A 1 88 ? 16.604 4.278 -15.518 1.00 83.81 88 VAL A N 1
ATOM 666 C CA . VAL A 1 88 ? 17.674 3.760 -14.658 1.00 83.81 88 VAL A CA 1
ATOM 667 C C . VAL A 1 88 ? 17.974 2.299 -14.988 1.00 83.81 88 VAL A C 1
ATOM 669 O O . VAL A 1 88 ? 19.140 1.937 -15.133 1.00 83.81 88 VAL A O 1
ATOM 672 N N . ALA A 1 89 ? 16.952 1.457 -15.148 1.00 85.06 89 ALA A N 1
ATOM 673 C CA . ALA A 1 89 ? 17.138 0.050 -15.489 1.00 85.06 89 ALA A CA 1
ATOM 674 C C . ALA A 1 89 ? 17.776 -0.123 -16.876 1.00 85.06 89 ALA A C 1
ATOM 676 O O . ALA A 1 89 ? 18.741 -0.871 -17.010 1.00 85.06 89 ALA A O 1
ATOM 677 N N . MET A 1 90 ? 17.285 0.596 -17.890 1.00 85.62 90 MET A N 1
ATOM 678 C CA . MET A 1 90 ? 17.800 0.506 -19.261 1.00 85.62 90 MET A CA 1
ATOM 679 C C . MET A 1 90 ? 19.230 1.032 -19.378 1.00 85.62 90 MET A C 1
ATOM 681 O O . MET A 1 90 ? 20.054 0.406 -20.043 1.00 85.62 90 MET A O 1
ATOM 685 N N . ASN A 1 91 ? 19.549 2.134 -18.694 1.00 86.69 91 ASN A N 1
ATOM 686 C CA . ASN A 1 91 ? 20.908 2.664 -18.656 1.00 86.69 91 ASN A CA 1
ATOM 687 C C . ASN A 1 91 ? 21.863 1.634 -18.048 1.00 86.69 91 ASN A C 1
ATOM 689 O O . ASN A 1 91 ? 22.862 1.292 -18.670 1.00 86.69 91 ASN A O 1
ATOM 693 N N . ASN A 1 92 ? 21.533 1.073 -16.881 1.00 83.31 92 ASN A N 1
ATOM 694 C CA . ASN A 1 92 ? 22.387 0.073 -16.236 1.00 83.31 92 ASN A CA 1
ATOM 695 C C . ASN A 1 92 ? 22.512 -1.225 -17.049 1.00 83.31 92 ASN A C 1
ATOM 697 O O . ASN A 1 92 ? 23.578 -1.835 -17.053 1.00 83.31 92 ASN A O 1
ATOM 701 N N . LEU A 1 93 ? 21.469 -1.624 -17.785 1.00 82.56 93 LEU A N 1
ATOM 702 C CA . LEU A 1 93 ? 21.537 -2.772 -18.689 1.00 82.56 93 LEU A CA 1
ATOM 703 C C . LEU A 1 93 ? 22.514 -2.530 -19.852 1.00 82.56 93 LEU A C 1
ATOM 705 O O . LEU A 1 93 ? 23.284 -3.421 -20.195 1.00 82.56 93 LEU A O 1
ATOM 709 N N . ALA A 1 94 ? 22.527 -1.325 -20.429 1.00 74.75 94 ALA A N 1
ATOM 710 C CA . ALA A 1 94 ? 23.416 -0.977 -21.540 1.00 74.75 94 ALA A CA 1
ATOM 711 C C . ALA A 1 94 ? 24.906 -0.921 -21.146 1.00 74.75 94 ALA A C 1
ATOM 713 O O . ALA A 1 94 ? 25.773 -1.100 -22.002 1.00 74.75 94 ALA A O 1
ATOM 714 N N . PHE A 1 95 ? 25.217 -0.676 -19.869 1.00 66.50 95 PHE A N 1
ATOM 715 C CA . PHE A 1 95 ? 26.596 -0.671 -19.363 1.00 66.50 95 PHE A CA 1
ATOM 716 C C . PHE A 1 95 ? 27.097 -2.055 -18.925 1.00 66.50 95 PHE A C 1
ATOM 718 O O . PHE A 1 95 ? 28.305 -2.252 -18.844 1.00 66.50 95 PHE A O 1
ATOM 725 N N . TYR A 1 96 ? 26.207 -3.029 -18.707 1.00 61.66 96 TYR A N 1
ATOM 726 C CA . TYR A 1 96 ? 26.581 -4.385 -18.282 1.00 61.66 96 TYR A CA 1
ATOM 727 C C . TYR A 1 96 ? 27.422 -5.153 -19.328 1.00 61.66 96 TYR A C 1
ATOM 729 O O . TYR A 1 96 ? 28.180 -6.056 -18.974 1.00 61.66 96 TYR A O 1
ATOM 737 N N . ASP A 1 97 ? 27.338 -4.768 -20.606 1.00 58.66 97 ASP A N 1
ATOM 738 C CA . ASP A 1 97 ? 27.979 -5.469 -21.734 1.00 58.66 97 ASP A CA 1
ATOM 739 C C . ASP A 1 97 ? 29.377 -4.924 -22.107 1.00 58.66 97 ASP A C 1
ATOM 741 O O . ASP A 1 97 ? 30.038 -5.449 -22.999 1.00 58.66 97 ASP A O 1
ATOM 745 N N . LYS A 1 98 ? 29.857 -3.849 -21.458 1.00 56.09 98 LYS A N 1
ATOM 746 C CA . LYS A 1 98 ? 31.148 -3.221 -21.821 1.00 56.09 98 LYS A CA 1
ATOM 747 C C . LYS A 1 98 ? 32.360 -3.710 -21.026 1.00 56.09 98 LYS A C 1
ATOM 749 O O . LYS A 1 98 ? 33.464 -3.634 -21.554 1.00 56.09 98 LYS A O 1
ATOM 754 N N . ASP A 1 99 ? 32.161 -4.255 -19.827 1.00 57.28 99 ASP A N 1
ATOM 755 C CA . ASP A 1 99 ? 33.259 -4.663 -18.930 1.00 57.28 99 ASP A CA 1
ATOM 756 C C . ASP A 1 99 ? 33.358 -6.188 -18.724 1.00 57.28 99 ASP A C 1
ATOM 758 O O . ASP A 1 99 ? 34.225 -6.673 -18.000 1.00 57.28 99 ASP A O 1
ATOM 762 N N . SER A 1 100 ? 32.489 -6.974 -19.365 1.00 56.38 100 SER A N 1
ATOM 763 C CA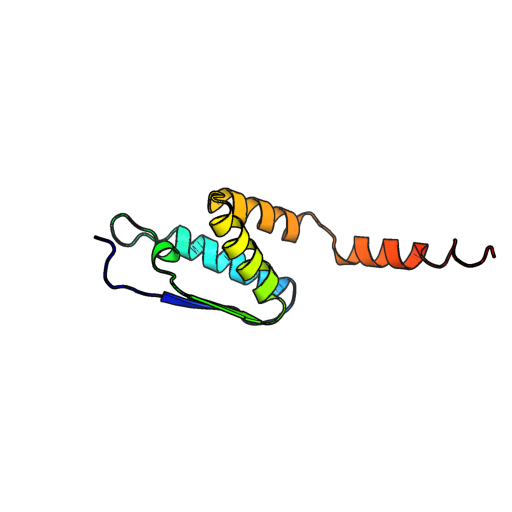 . SER A 1 100 ? 32.383 -8.431 -19.184 1.00 56.38 100 SER A CA 1
ATOM 764 C C . SER A 1 100 ? 33.181 -9.264 -20.208 1.00 56.38 100 SER A C 1
ATOM 766 O O . SER A 1 100 ? 33.106 -10.491 -20.182 1.00 56.38 100 SER A O 1
ATOM 768 N N . VAL A 1 101 ? 34.009 -8.631 -21.054 1.00 51.34 101 VAL A N 1
ATOM 769 C CA . VAL A 1 101 ? 34.885 -9.305 -22.046 1.00 51.34 101 VAL A CA 1
ATOM 770 C C . VAL A 1 101 ? 36.372 -8.968 -21.833 1.00 51.34 101 VAL A C 1
ATOM 772 O O . VAL A 1 101 ? 37.124 -8.733 -22.777 1.00 51.34 101 VAL A O 1
ATOM 775 N N . LEU A 1 102 ? 36.819 -8.935 -20.576 1.00 45.88 102 LEU A N 1
ATOM 776 C CA . LEU A 1 102 ? 38.246 -8.975 -20.231 1.00 45.88 102 LEU A CA 1
ATOM 777 C C . LEU A 1 102 ? 38.512 -10.102 -19.219 1.00 45.88 102 LEU A C 1
ATOM 779 O O . LEU A 1 102 ? 38.768 -9.867 -18.040 1.00 45.88 102 LEU A O 1
ATOM 783 N N . LEU A 1 103 ? 38.428 -11.341 -19.706 1.00 42.97 103 LEU A N 1
ATOM 784 C CA . LEU A 1 103 ? 39.088 -12.519 -19.137 1.00 42.97 103 LEU A CA 1
ATOM 785 C C . LEU A 1 103 ? 39.784 -13.277 -20.267 1.00 42.97 103 LEU A C 1
ATOM 787 O O . LEU A 1 103 ? 39.133 -13.468 -21.319 1.00 42.97 103 LEU A O 1
#

Secondary structure (DSSP, 8-state):
---S--EEEEE---HHHHHHHHHHHHHHHHHSEETTEETGGGEEEEEE-THHHHHHHHHHHHHHTT--HHHHHHHHHHHHHT--HHHHHHHHHHHTTTSS---

pLDDT: mean 90.31, std 13.34, range [42.97, 98.56]

Sequence (103 aa):
MKDNLRIALTFSGGGYRAATFHLGALSYLHSVKVGEFTLLDHVVALSTISGGTITGLRYMLGLSRGESVTDIFKELYTFLTDVELATVAMNNLAFYDKDSVLL

Radius of gyration: 17.98 Å; Cα contacts (8 Å, |Δi|>4): 108; chains: 1; bounding box: 56×23×43 Å

Solvent-accessible surface area (backbone atoms only — not comparable to full-atom values): 5931 Å² total; per-residue (Å²): 128,85,68,94,64,74,39,72,49,77,34,55,55,58,44,68,64,24,19,56,50,52,46,52,52,52,52,50,32,52,70,39,72,54,84,99,41,32,52,44,73,33,51,77,46,77,47,61,35,71,20,11,34,59,39,53,50,51,48,53,51,30,54,76,70,70,48,53,71,67,56,45,50,51,54,52,47,47,55,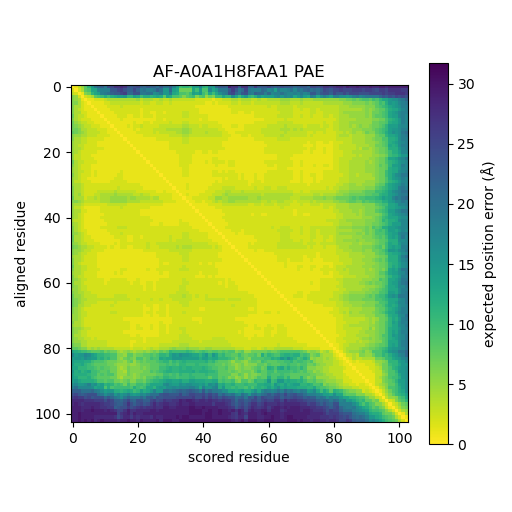69,70,72,46,59,58,67,61,55,51,51,52,55,57,68,56,60,74,74,74,76,82,80,127